Protein AF-A0A970SUH6-F1 (afdb_monomer_lite)

Structure (mmCIF, N/CA/C/O backbone):
data_AF-A0A970SUH6-F1
#
_entry.id   AF-A0A970SUH6-F1
#
loop_
_atom_site.group_PDB
_atom_site.id
_atom_site.type_symbol
_atom_site.label_atom_id
_atom_site.label_alt_id
_atom_site.label_comp_id
_atom_site.label_asym_id
_atom_site.label_entity_id
_atom_site.label_seq_id
_atom_site.pdbx_PDB_ins_code
_atom_site.Cartn_x
_atom_site.Cartn_y
_atom_site.Cartn_z
_atom_site.occupancy
_atom_site.B_iso_or_equiv
_atom_site.auth_seq_id
_atom_site.auth_comp_id
_atom_site.auth_asym_id
_atom_site.auth_atom_id
_atom_site.pdbx_PDB_model_num
ATOM 1 N N . LEU A 1 1 ? 3.770 5.692 12.219 1.00 84.62 1 LEU A N 1
ATOM 2 C CA . LEU A 1 1 ? 3.661 5.512 10.747 1.00 84.62 1 LEU A CA 1
ATOM 3 C C . LEU A 1 1 ? 4.613 4.396 10.322 1.00 84.62 1 LEU A C 1
ATOM 5 O O . LEU A 1 1 ? 5.722 4.370 10.833 1.00 84.62 1 LEU A O 1
ATOM 9 N N . ILE A 1 2 ? 4.208 3.483 9.429 1.00 93.50 2 ILE A N 1
ATOM 10 C CA . ILE A 1 2 ? 5.010 2.284 9.083 1.00 93.50 2 ILE A CA 1
ATOM 11 C C . ILE A 1 2 ? 5.823 2.406 7.785 1.00 93.50 2 ILE A C 1
ATOM 13 O O . ILE A 1 2 ? 6.613 1.521 7.482 1.00 93.50 2 ILE A O 1
ATOM 17 N N . GLY A 1 3 ? 5.657 3.494 7.025 1.00 93.25 3 GLY A N 1
ATOM 18 C CA . GLY A 1 3 ? 6.191 3.615 5.663 1.00 93.25 3 GLY A CA 1
ATOM 19 C C . GLY A 1 3 ? 7.707 3.429 5.540 1.00 93.25 3 GLY A C 1
ATOM 20 O O . GLY A 1 3 ? 8.152 2.805 4.587 1.00 93.25 3 GLY A O 1
ATOM 21 N N . MET A 1 4 ? 8.486 3.890 6.526 1.00 95.94 4 MET A N 1
ATOM 22 C CA . MET A 1 4 ? 9.953 3.750 6.535 1.00 95.94 4 MET A CA 1
ATOM 23 C C . MET A 1 4 ? 10.435 2.296 6.650 1.00 95.94 4 MET A C 1
ATOM 25 O O . MET A 1 4 ? 11.565 1.998 6.283 1.00 95.94 4 MET A O 1
ATOM 29 N N . HIS A 1 5 ? 9.581 1.388 7.124 1.00 96.00 5 HIS A N 1
ATOM 30 C CA . HIS A 1 5 ? 9.904 -0.030 7.293 1.00 96.00 5 HIS A CA 1
ATOM 31 C C . HIS A 1 5 ? 9.470 -0.882 6.092 1.00 96.00 5 HIS A C 1
ATOM 33 O O . HIS A 1 5 ? 9.777 -2.071 6.032 1.00 96.00 5 HIS A O 1
ATOM 39 N N . LEU A 1 6 ? 8.732 -0.305 5.137 1.00 95.19 6 LEU A N 1
ATOM 40 C CA . LEU A 1 6 ? 8.268 -1.025 3.957 1.00 95.19 6 LEU A CA 1
ATOM 41 C C . LEU A 1 6 ? 9.313 -0.962 2.845 1.00 95.19 6 LEU A C 1
ATOM 43 O O . LEU A 1 6 ? 9.871 0.091 2.537 1.00 95.19 6 LEU A O 1
ATOM 47 N N . ARG A 1 7 ? 9.517 -2.093 2.168 1.00 95.19 7 ARG A N 1
ATOM 48 C CA . ARG A 1 7 ? 10.310 -2.123 0.940 1.00 95.19 7 ARG A CA 1
ATOM 49 C C . ARG A 1 7 ? 9.588 -1.341 -0.157 1.00 95.19 7 ARG A C 1
ATOM 51 O O . ARG A 1 7 ? 8.398 -1.529 -0.393 1.00 95.19 7 ARG A O 1
ATOM 58 N N . HIS A 1 8 ? 10.325 -0.503 -0.870 1.00 94.38 8 HIS A N 1
ATOM 59 C CA . HIS A 1 8 ? 9.802 0.192 -2.038 1.00 94.38 8 HIS A CA 1
ATOM 60 C C . HIS A 1 8 ? 9.483 -0.819 -3.167 1.00 94.38 8 HIS A C 1
ATOM 62 O O . HIS A 1 8 ? 10.347 -1.627 -3.506 1.00 94.38 8 HIS A O 1
ATOM 68 N N . VAL A 1 9 ? 8.298 -0.824 -3.793 1.00 93.81 9 VAL A N 1
ATOM 69 C CA . VAL A 1 9 ? 7.207 0.179 -3.797 1.00 93.81 9 VAL A CA 1
ATOM 70 C C . VAL A 1 9 ? 6.075 -0.213 -2.835 1.00 93.81 9 VAL A C 1
ATOM 72 O O . VAL A 1 9 ? 5.550 -1.321 -2.936 1.00 93.81 9 VAL A O 1
ATOM 75 N N . ALA A 1 10 ? 5.642 0.701 -1.959 1.00 95.06 10 ALA A N 1
ATOM 76 C CA . ALA A 1 10 ? 4.483 0.486 -1.088 1.00 95.06 10 ALA A CA 1
ATOM 77 C C . ALA A 1 10 ? 3.165 0.805 -1.816 1.00 95.06 10 ALA A C 1
ATOM 79 O O . ALA A 1 10 ? 3.040 1.853 -2.449 1.00 95.06 10 ALA A O 1
ATOM 80 N N . VAL A 1 11 ? 2.179 -0.084 -1.697 1.00 93.94 11 VAL A N 1
ATOM 81 C CA . VAL A 1 11 ? 0.837 0.054 -2.275 1.00 93.94 11 VAL A CA 1
ATOM 82 C C . VAL A 1 11 ? -0.196 -0.062 -1.152 1.00 93.94 11 VAL A C 1
ATOM 84 O O . VAL A 1 11 ? -0.232 -1.094 -0.476 1.00 93.94 11 VAL A O 1
ATOM 87 N N . PRO A 1 12 ? -1.034 0.963 -0.918 1.00 93.69 12 PRO A N 1
ATOM 88 C CA . PRO A 1 12 ? -2.064 0.901 0.111 1.00 93.69 12 PRO A CA 1
ATOM 89 C C . PRO A 1 12 ? -3.136 -0.125 -0.265 1.00 93.69 12 PRO A C 1
ATOM 91 O O . PRO A 1 12 ? -3.611 -0.155 -1.399 1.00 93.69 12 PRO A O 1
ATOM 94 N N . VAL A 1 13 ? -3.540 -0.945 0.701 1.00 93.12 13 VAL A N 1
ATOM 95 C CA . VAL A 1 13 ? -4.603 -1.940 0.529 1.00 93.12 13 VAL A CA 1
ATOM 96 C C . VAL A 1 13 ? -5.834 -1.452 1.274 1.00 93.12 13 VAL A C 1
ATOM 98 O O . VAL A 1 13 ? -5.780 -1.170 2.471 1.00 93.12 13 VAL A O 1
ATOM 101 N N . ARG A 1 14 ? -6.952 -1.341 0.557 1.00 92.50 14 ARG A N 1
ATOM 102 C CA . ARG A 1 14 ? -8.253 -1.036 1.151 1.00 92.50 14 ARG A CA 1
ATOM 103 C C . ARG A 1 14 ? -8.959 -2.346 1.457 1.00 92.50 14 ARG A C 1
ATOM 105 O O . ARG A 1 14 ? -9.222 -3.133 0.557 1.00 92.50 14 ARG A O 1
ATOM 112 N N . ILE A 1 15 ? -9.244 -2.558 2.731 1.00 93.38 15 ILE A N 1
ATOM 113 C CA . ILE A 1 15 ? -10.060 -3.668 3.214 1.00 93.38 15 ILE A CA 1
ATOM 114 C C . ILE A 1 15 ? -11.367 -3.115 3.783 1.00 93.38 15 ILE A C 1
ATOM 116 O O . ILE A 1 15 ? -11.476 -1.917 4.052 1.00 93.38 15 ILE A O 1
ATOM 120 N N . SER A 1 16 ? -12.359 -3.985 3.963 1.00 94.44 16 SER A N 1
ATOM 121 C CA . SER A 1 16 ? -13.671 -3.621 4.515 1.00 94.44 16 SER A CA 1
ATOM 122 C C . SER A 1 16 ? -13.579 -3.022 5.924 1.00 94.44 16 SER A C 1
ATOM 124 O O . SER A 1 16 ? -14.365 -2.147 6.279 1.00 94.44 16 SER A O 1
ATOM 126 N N . VAL A 1 17 ? -12.594 -3.452 6.716 1.00 93.25 17 VAL A N 1
ATOM 127 C CA . VAL A 1 17 ? -12.356 -2.956 8.076 1.00 93.25 17 VAL A CA 1
ATOM 128 C C . VAL A 1 17 ? -11.458 -1.720 8.041 1.00 93.25 17 VAL A C 1
ATOM 130 O O . VAL A 1 17 ? -10.283 -1.797 7.699 1.00 93.25 17 VAL A O 1
ATOM 133 N N . SER A 1 18 ? -11.992 -0.567 8.435 1.00 91.06 18 SER A N 1
ATOM 134 C CA . SER A 1 18 ? -11.252 0.704 8.448 1.00 91.06 18 SER A CA 1
ATOM 135 C C . SER A 1 18 ? -10.687 1.084 9.821 1.00 91.06 18 SER A C 1
ATOM 137 O O . SER A 1 18 ? -9.811 1.949 9.909 1.00 91.06 18 SER A O 1
ATOM 139 N N . LYS A 1 19 ? -11.175 0.454 10.896 1.00 94.69 19 LYS A N 1
ATOM 140 C CA . LYS A 1 19 ? -10.784 0.727 12.283 1.00 94.69 19 LYS A CA 1
ATOM 141 C C . LYS A 1 19 ? -10.816 -0.539 13.125 1.00 94.69 19 LYS A C 1
ATOM 143 O O . LYS A 1 19 ? -11.631 -1.426 12.884 1.00 94.69 19 LYS A O 1
ATOM 148 N N . ILE A 1 20 ? -9.962 -0.585 14.140 1.00 93.56 20 ILE A N 1
ATOM 149 C CA . ILE A 1 20 ? -10.012 -1.590 15.204 1.00 93.56 20 ILE A CA 1
ATOM 150 C C . ILE A 1 20 ? -10.234 -0.830 16.511 1.00 93.56 20 ILE A C 1
ATOM 152 O O . ILE A 1 20 ? -9.374 -0.064 16.948 1.00 93.56 20 ILE A O 1
ATOM 156 N N . GLY A 1 21 ? -11.427 -0.976 17.094 1.00 94.94 21 GLY A N 1
ATOM 157 C CA . GLY A 1 21 ? -11.888 -0.091 18.165 1.00 94.94 21 GLY A CA 1
ATOM 158 C C . GLY A 1 21 ? -11.863 1.374 17.710 1.00 94.94 21 GLY A C 1
ATOM 159 O O . GLY A 1 21 ? -12.438 1.720 16.679 1.00 94.94 21 GLY A O 1
ATOM 160 N N . ASN A 1 22 ? -11.137 2.221 18.444 1.00 95.06 22 ASN A N 1
ATOM 161 C CA . ASN A 1 22 ? -10.952 3.639 18.106 1.00 95.06 22 ASN A CA 1
ATOM 162 C C . ASN A 1 22 ? -9.720 3.918 17.226 1.00 95.06 22 ASN A C 1
ATOM 164 O O . ASN A 1 22 ? -9.500 5.063 16.832 1.00 95.06 22 ASN A O 1
ATOM 168 N N . ALA A 1 23 ? -8.909 2.904 16.909 1.00 95.25 23 ALA A N 1
ATOM 169 C CA . ALA A 1 23 ? -7.689 3.079 16.130 1.00 95.25 23 ALA A CA 1
ATOM 170 C C . ALA A 1 23 ? -7.957 2.968 14.623 1.00 95.25 23 ALA A C 1
ATOM 172 O O . ALA A 1 23 ? -8.599 2.023 14.162 1.00 95.25 23 ALA A O 1
ATOM 173 N N . SER A 1 24 ? -7.421 3.909 13.843 1.00 93.12 24 SER A N 1
ATOM 174 C CA . SER A 1 24 ? -7.460 3.865 12.377 1.00 93.12 24 SER A CA 1
ATOM 175 C C . SER A 1 24 ? -6.542 2.774 11.834 1.00 93.12 24 SER A C 1
ATOM 177 O O . SER A 1 24 ? -5.355 2.737 12.162 1.00 93.12 24 SER A O 1
ATOM 179 N N . LEU A 1 25 ? -7.079 1.916 10.967 1.00 93.06 25 LEU A N 1
ATOM 180 C CA . LEU A 1 25 ? -6.330 0.832 10.348 1.00 93.06 25 LEU A CA 1
ATOM 181 C C . LEU A 1 25 ? -5.762 1.280 8.998 1.00 93.06 25 LEU A C 1
ATOM 183 O O . LEU A 1 25 ? -6.489 1.730 8.113 1.00 93.06 25 LEU A O 1
ATOM 187 N N . VAL A 1 26 ? -4.445 1.149 8.841 1.00 93.12 26 VAL A N 1
ATOM 188 C CA . VAL A 1 26 ? -3.735 1.449 7.594 1.00 93.12 26 VAL A CA 1
ATOM 189 C C . VAL A 1 26 ? -3.010 0.189 7.144 1.00 93.12 26 VAL A C 1
ATOM 191 O O . VAL A 1 26 ? -2.066 -0.253 7.795 1.00 93.12 26 VAL A O 1
ATOM 194 N N . CYS A 1 27 ? -3.450 -0.377 6.023 1.00 93.88 27 CYS A N 1
ATOM 195 C CA . CYS A 1 27 ? -2.862 -1.574 5.432 1.00 93.88 27 CYS A CA 1
ATOM 196 C 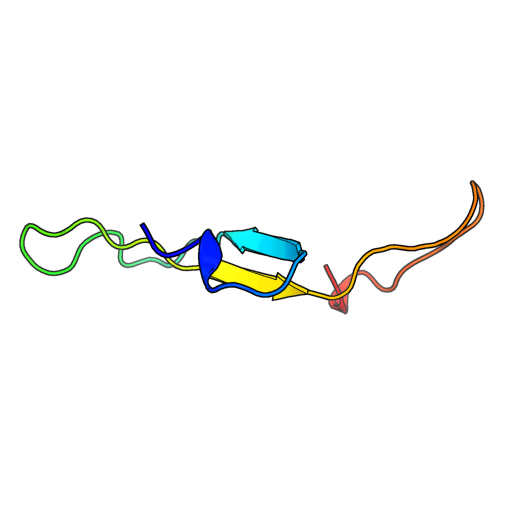C . CYS A 1 27 ? -2.111 -1.217 4.149 1.00 93.88 27 CYS A C 1
ATOM 198 O O . CYS A 1 27 ? -2.556 -0.385 3.355 1.00 93.88 27 CYS A O 1
ATOM 200 N N . ALA A 1 28 ? -0.975 -1.869 3.927 1.00 94.75 28 ALA A N 1
ATOM 201 C CA . ALA A 1 28 ? -0.203 -1.741 2.701 1.00 94.75 28 ALA A CA 1
ATOM 202 C C . ALA A 1 28 ? 0.460 -3.078 2.362 1.00 94.75 28 ALA A C 1
ATOM 204 O O . ALA A 1 28 ? 0.894 -3.803 3.255 1.00 94.75 28 ALA A O 1
ATOM 205 N N . ARG A 1 29 ? 0.558 -3.373 1.066 1.00 93.75 29 ARG A N 1
ATOM 206 C CA . ARG A 1 29 ? 1.413 -4.427 0.510 1.00 93.75 29 ARG A CA 1
ATOM 207 C C . ARG A 1 29 ? 2.597 -3.783 -0.202 1.00 93.75 29 ARG A C 1
ATOM 209 O O . ARG A 1 29 ? 2.578 -2.586 -0.486 1.00 93.75 29 ARG A O 1
ATOM 216 N N . THR A 1 30 ? 3.619 -4.564 -0.522 1.00 94.69 30 THR A N 1
ATOM 217 C CA . THR A 1 30 ? 4.728 -4.103 -1.363 1.00 94.69 30 THR A CA 1
ATOM 218 C C . THR A 1 30 ? 4.694 -4.812 -2.709 1.00 94.69 30 THR A C 1
ATOM 220 O O . THR A 1 30 ? 4.206 -5.937 -2.820 1.00 94.69 30 THR A O 1
ATOM 223 N N . ARG A 1 31 ? 5.186 -4.139 -3.749 1.00 93.12 31 ARG A N 1
ATOM 224 C CA . ARG A 1 31 ? 5.360 -4.725 -5.082 1.00 93.12 31 ARG A CA 1
ATOM 225 C C . ARG A 1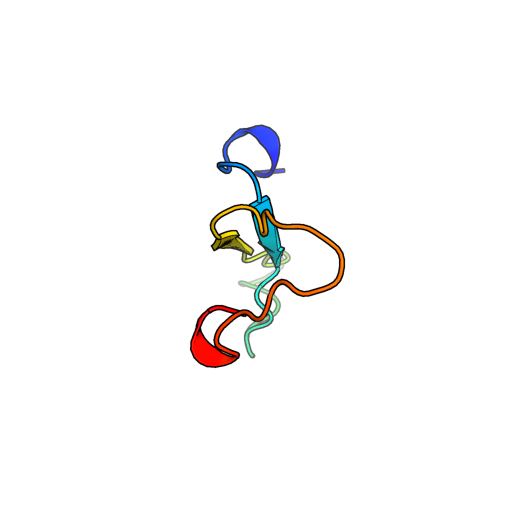 31 ? 6.729 -4.372 -5.670 1.00 93.12 31 ARG A C 1
ATOM 227 O O . ARG A 1 31 ? 7.324 -3.366 -5.264 1.00 93.12 31 ARG A O 1
ATOM 234 N N . PRO A 1 32 ? 7.217 -5.137 -6.661 1.00 92.12 32 PRO A N 1
ATOM 235 C CA . PRO A 1 32 ? 8.377 -4.746 -7.452 1.00 92.12 32 PRO A CA 1
ATOM 236 C C . PRO A 1 32 ? 8.152 -3.421 -8.192 1.00 92.12 32 PRO A C 1
ATOM 238 O O . PRO A 1 32 ? 7.023 -3.063 -8.545 1.00 92.12 32 PRO A O 1
ATOM 241 N N . LYS A 1 33 ? 9.246 -2.702 -8.465 1.00 91.81 33 LYS A N 1
ATOM 242 C CA . LYS A 1 33 ? 9.220 -1.538 -9.357 1.00 91.81 33 LYS A CA 1
ATOM 243 C C . LYS A 1 33 ? 8.848 -1.988 -10.769 1.00 91.81 33 LYS A C 1
ATOM 245 O O . LYS A 1 33 ? 9.391 -2.971 -11.262 1.00 91.81 33 LYS A O 1
ATOM 250 N N . PHE A 1 34 ? 7.972 -1.237 -11.427 1.00 91.88 34 PHE A N 1
ATOM 251 C CA . PHE A 1 34 ? 7.790 -1.377 -12.869 1.00 91.88 34 PHE A CA 1
ATOM 252 C C . PHE A 1 34 ? 8.946 -0.668 -13.568 1.00 91.88 34 PHE A C 1
ATOM 254 O O . PHE A 1 34 ? 9.207 0.505 -13.305 1.00 91.88 34 PHE A O 1
ATOM 261 N N . ILE A 1 35 ? 9.676 -1.421 -14.386 1.00 91.81 35 ILE A N 1
ATOM 262 C CA . ILE A 1 35 ? 10.871 -0.985 -15.104 1.00 91.81 35 ILE A CA 1
ATOM 263 C C . ILE A 1 35 ? 10.770 -1.376 -16.579 1.00 91.81 35 ILE A C 1
ATOM 265 O O . ILE A 1 35 ? 10.477 -2.522 -16.907 1.00 91.81 35 ILE A O 1
ATOM 269 N N . GLY A 1 36 ? 11.025 -0.425 -17.473 1.00 92.31 36 GLY A N 1
ATOM 270 C CA . GLY A 1 36 ? 10.943 -0.636 -18.916 1.00 92.31 36 GLY A CA 1
ATOM 271 C C . GLY A 1 36 ? 10.639 0.659 -19.667 1.00 92.31 36 GLY A C 1
ATOM 272 O O . GLY A 1 36 ? 10.202 1.639 -19.069 1.00 92.31 36 GLY A O 1
ATOM 273 N N . GLY A 1 37 ? 10.920 0.678 -20.972 1.00 91.31 37 GLY A N 1
ATOM 274 C CA . GLY A 1 37 ? 10.676 1.839 -21.836 1.00 91.31 37 GLY A CA 1
ATOM 275 C C . GLY A 1 37 ? 9.220 1.954 -22.303 1.00 91.31 37 GLY A C 1
ATOM 276 O O . GLY A 1 37 ? 8.349 1.216 -21.854 1.00 91.31 37 GLY A O 1
ATOM 277 N N . ALA A 1 38 ? 8.964 2.828 -23.280 1.00 90.44 38 ALA A N 1
ATOM 278 C CA . ALA A 1 38 ? 7.615 3.154 -23.769 1.00 90.44 38 ALA A CA 1
ATOM 279 C C . ALA A 1 38 ? 6.787 1.963 -24.305 1.00 90.44 38 ALA A C 1
ATOM 281 O O . ALA A 1 38 ? 5.585 2.089 -24.492 1.00 90.44 38 ALA A O 1
ATOM 282 N N . ARG A 1 39 ? 7.424 0.813 -24.564 1.00 91.50 39 ARG A N 1
ATOM 283 C CA . ARG A 1 39 ? 6.792 -0.414 -25.082 1.00 91.50 39 ARG A CA 1
ATOM 284 C C . ARG A 1 39 ? 6.695 -1.536 -24.039 1.00 91.50 39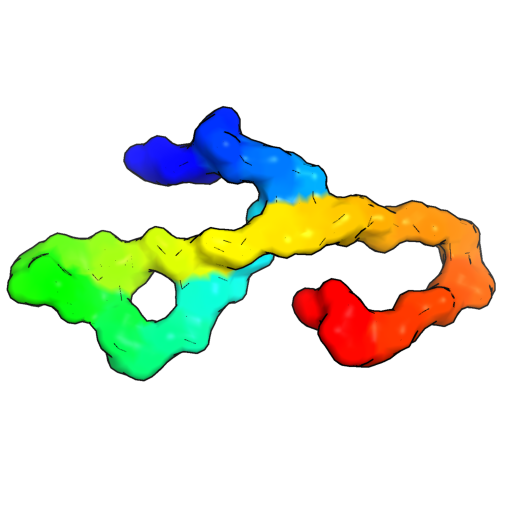 ARG A C 1
ATOM 286 O O . ARG A 1 39 ? 6.401 -2.669 -24.401 1.00 91.50 39 ARG A O 1
ATOM 293 N N . ALA A 1 40 ? 7.013 -1.265 -22.772 1.00 91.31 40 ALA A N 1
ATOM 294 C CA . ALA A 1 40 ? 6.943 -2.271 -21.718 1.00 91.31 40 ALA A CA 1
ATOM 295 C C . ALA A 1 40 ? 5.483 -2.607 -21.390 1.00 91.31 40 ALA A C 1
ATOM 297 O O . ALA A 1 40 ? 4.687 -1.718 -21.096 1.00 91.31 40 ALA A O 1
ATOM 298 N N . ILE A 1 41 ? 5.154 -3.898 -21.423 1.00 89.44 41 ILE A N 1
ATOM 299 C CA . ILE A 1 41 ? 3.829 -4.427 -21.097 1.00 89.44 41 ILE A CA 1
ATOM 300 C C . ILE A 1 41 ? 3.984 -5.273 -19.835 1.00 89.44 41 ILE A C 1
ATOM 302 O O . ILE A 1 41 ? 4.841 -6.155 -19.780 1.00 89.44 41 ILE A O 1
ATOM 306 N N . TYR A 1 42 ? 3.169 -4.997 -18.821 1.00 87.56 42 TYR A N 1
ATOM 307 C CA . TYR A 1 42 ? 3.142 -5.759 -17.574 1.00 87.56 42 TYR A CA 1
ATOM 308 C C . TYR A 1 42 ? 1.843 -6.542 -17.490 1.00 87.56 42 TYR A C 1
ATOM 310 O O . TYR A 1 42 ? 0.800 -6.089 -17.953 1.00 87.56 42 TYR A O 1
ATOM 318 N N . ASN A 1 43 ? 1.911 -7.718 -16.878 1.00 86.75 43 ASN A N 1
ATOM 319 C CA . ASN A 1 43 ? 0.726 -8.510 -16.599 1.00 86.75 43 ASN A CA 1
ATOM 320 C C . ASN A 1 43 ? -0.152 -7.783 -15.565 1.00 86.75 43 ASN A C 1
ATOM 322 O O . ASN A 1 43 ? 0.334 -7.425 -14.489 1.00 86.75 43 ASN A O 1
ATOM 326 N N . GLU A 1 44 ? -1.436 -7.604 -15.880 1.00 79.81 44 GLU A N 1
ATOM 327 C CA . GLU A 1 44 ? -2.427 -6.950 -15.013 1.00 79.81 44 GLU A CA 1
ATOM 328 C C . GLU A 1 44 ? -2.544 -7.623 -13.639 1.00 79.81 44 GLU A C 1
ATOM 330 O O . GLU A 1 44 ? -2.752 -6.950 -12.635 1.00 79.81 44 GLU A O 1
ATOM 335 N N . ASN A 1 45 ? -2.297 -8.933 -13.555 1.00 76.75 45 ASN A N 1
ATOM 336 C CA . ASN A 1 45 ? -2.331 -9.685 -12.297 1.00 76.75 45 ASN A CA 1
ATOM 337 C C . ASN A 1 45 ? -1.201 -9.307 -11.315 1.00 76.75 45 ASN A C 1
ATOM 339 O O .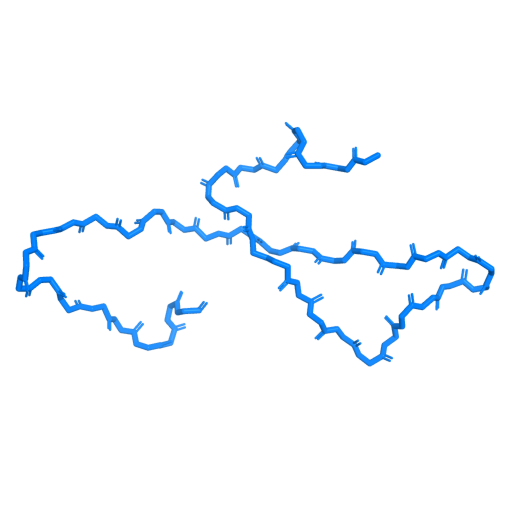 ASN A 1 45 ? -1.222 -9.727 -10.160 1.00 76.75 45 ASN A O 1
ATOM 343 N N . ILE A 1 46 ? -0.193 -8.547 -11.762 1.00 69.31 46 ILE A N 1
ATOM 344 C CA . ILE A 1 46 ? 0.935 -8.072 -10.938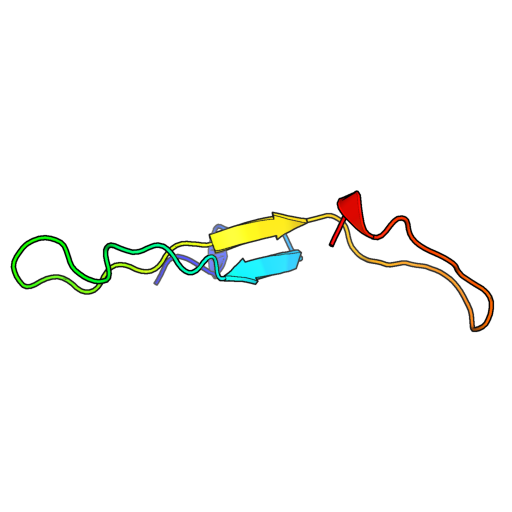 1.00 69.31 46 ILE A CA 1
ATOM 345 C C . ILE A 1 46 ? 0.655 -6.655 -10.385 1.00 69.31 46 ILE A C 1
ATOM 347 O O . ILE A 1 46 ? 1.417 -6.143 -9.554 1.00 69.31 46 ILE A O 1
ATOM 351 N N . MET A 1 47 ? -0.434 -6.015 -10.827 1.00 61.19 47 MET A N 1
ATOM 352 C CA . MET A 1 47 ? -0.867 -4.685 -10.382 1.00 61.19 47 MET A CA 1
ATOM 353 C C . MET A 1 47 ?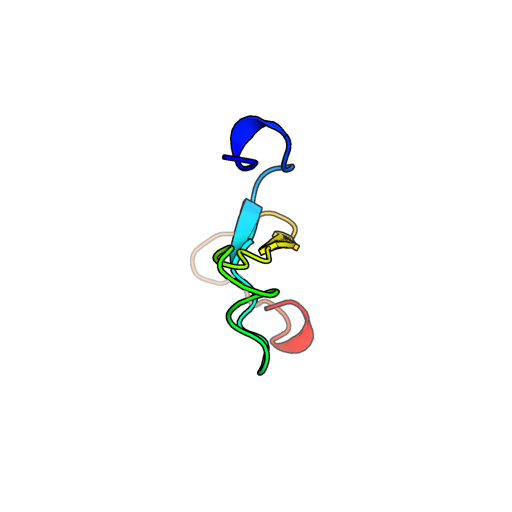 -1.393 -4.703 -8.942 1.00 61.19 47 MET A C 1
ATOM 355 O O . MET A 1 47 ? -1.115 -3.730 -8.200 1.00 61.19 47 MET A O 1
#

Radius of gyration: 14.58 Å; chains: 1; bounding box: 25×15×43 Å

Foldseek 3Di:
DCVVVDDPPKDWDDDPDQDDVPHGDTDIDHADDDDDDPPDDDDPVRD

Secondary structure (DSSP, 8-state):
--GGGSPSSEEEE--S--EETTEEP-EEEE-PPP---TT----GGG-

pLDDT: mean 91.08, std 6.64, range [61.19, 96.0]

Sequence (47 aa):
LIGMHLRHVAVPVRISVSKIGNASLVCARTRPKFIGGARAIYNENIM